Protein AF-A0A1F6VGB5-F1 (afdb_monomer)

Foldseek 3Di:
DDLLVVLLVLLVCLLVVVVVVCVVPVDQADADPNRGDAQLVVLVVLLVVCLVVLPSNSNSNSVSSNLLCVQVVVVVPDDPVSSVDPSNVVSSVVVSVVCSVCSVVSCVSND

Organism: NCBI:txid1801742

Structure (mmCIF, N/CA/C/O backbone):
data_AF-A0A1F6VGB5-F1
#
_entry.id   AF-A0A1F6VGB5-F1
#
loop_
_atom_site.group_PDB
_atom_site.id
_atom_site.type_symbol
_atom_site.label_atom_id
_atom_site.label_alt_id
_atom_site.label_comp_id
_atom_site.label_asym_id
_atom_site.label_entity_id
_atom_site.label_seq_id
_atom_site.pdbx_PDB_ins_code
_atom_site.Cartn_x
_atom_site.Cartn_y
_atom_site.Cartn_z
_atom_site.occupancy
_atom_site.B_iso_or_equiv
_atom_site.auth_seq_id
_atom_site.auth_comp_id
_atom_site.auth_asym_id
_atom_site.auth_atom_id
_atom_site.pdbx_PDB_model_num
ATOM 1 N N . MET A 1 1 ? -5.093 0.540 22.886 1.00 68.50 1 MET A N 1
ATOM 2 C CA . MET A 1 1 ? -4.779 1.325 21.674 1.00 68.50 1 MET A CA 1
ATOM 3 C C . MET A 1 1 ? -6.081 1.548 20.931 1.00 68.50 1 MET A C 1
ATOM 5 O O . MET A 1 1 ? -6.801 0.573 20.748 1.00 68.50 1 MET A O 1
ATOM 9 N N . GLU A 1 2 ? -6.402 2.792 20.576 1.00 92.75 2 GLU A N 1
ATOM 10 C CA . GLU A 1 2 ? -7.603 3.108 19.788 1.00 92.75 2 GLU A CA 1
ATOM 11 C C . GLU A 1 2 ? -7.606 2.336 18.458 1.00 92.75 2 GLU A C 1
ATOM 13 O O . GLU A 1 2 ? -6.540 1.992 17.929 1.00 92.75 2 GLU A O 1
ATOM 18 N N . ILE A 1 3 ? -8.796 2.031 17.937 1.00 96.25 3 ILE A N 1
ATOM 19 C CA . ILE A 1 3 ? -8.983 1.166 16.765 1.00 96.25 3 ILE A CA 1
ATOM 20 C C . ILE A 1 3 ? -8.252 1.715 15.528 1.00 96.25 3 ILE A C 1
ATOM 22 O O . ILE A 1 3 ? -7.575 0.965 14.824 1.00 96.25 3 ILE A O 1
ATOM 26 N N . GLU A 1 4 ? -8.276 3.033 15.335 1.00 97.38 4 GLU A N 1
ATOM 27 C CA . GLU A 1 4 ? -7.539 3.760 14.301 1.00 97.38 4 GLU A CA 1
ATOM 28 C C . GLU A 1 4 ? -6.017 3.632 14.426 1.00 97.38 4 GLU A C 1
ATOM 30 O O . GLU A 1 4 ? -5.323 3.468 13.422 1.00 97.38 4 GLU A O 1
ATOM 35 N N . ASN A 1 5 ? -5.486 3.664 15.649 1.00 97.75 5 ASN A N 1
ATOM 36 C CA . ASN A 1 5 ? -4.051 3.552 15.893 1.00 97.75 5 ASN A CA 1
ATOM 37 C C . ASN A 1 5 ? -3.604 2.102 15.670 1.00 97.75 5 ASN A C 1
ATOM 39 O O . ASN A 1 5 ? -2.566 1.866 15.058 1.00 97.75 5 ASN A O 1
ATOM 43 N N . LYS A 1 6 ? -4.430 1.121 16.066 1.00 97.69 6 LYS A N 1
ATOM 44 C CA . LYS A 1 6 ? -4.200 -0.298 15.761 1.00 97.69 6 LYS A CA 1
ATOM 45 C C . LYS A 1 6 ? -4.175 -0.555 14.259 1.00 97.69 6 LYS A C 1
ATOM 47 O O . LYS A 1 6 ? -3.250 -1.203 13.775 1.00 97.69 6 LYS A O 1
ATOM 52 N N . PHE A 1 7 ? -5.168 -0.041 13.538 1.00 98.44 7 PHE A N 1
ATOM 53 C CA . PHE A 1 7 ? -5.224 -0.105 12.082 1.00 98.44 7 PHE A CA 1
ATOM 54 C C . PHE A 1 7 ? -3.963 0.485 11.453 1.00 98.44 7 PHE A C 1
ATOM 56 O O . PHE A 1 7 ? -3.298 -0.196 10.676 1.00 98.44 7 PHE A O 1
ATOM 63 N N . PHE A 1 8 ? -3.600 1.712 11.836 1.00 98.50 8 PHE A N 1
ATOM 64 C CA . PHE A 1 8 ? -2.470 2.406 11.231 1.00 98.50 8 PHE A CA 1
ATOM 65 C C . PHE A 1 8 ? -1.139 1.699 11.505 1.00 98.50 8 PHE A C 1
ATOM 67 O O . PHE A 1 8 ? -0.325 1.573 10.596 1.00 98.50 8 PHE A O 1
ATOM 74 N N . VAL A 1 9 ? -0.936 1.178 12.721 1.00 98.62 9 VAL A N 1
ATOM 75 C CA . VAL A 1 9 ? 0.267 0.409 13.080 1.00 98.62 9 VAL A CA 1
ATOM 76 C C . VAL A 1 9 ? 0.386 -0.863 12.238 1.00 98.62 9 VAL A C 1
ATOM 78 O O . VAL A 1 9 ? 1.450 -1.131 11.688 1.00 98.62 9 VAL A O 1
ATOM 81 N N . ILE A 1 10 ? -0.695 -1.634 12.086 1.00 98.62 10 ILE A N 1
ATOM 82 C CA . ILE A 1 10 ? -0.674 -2.845 11.248 1.00 98.62 10 ILE A CA 1
ATOM 83 C C . ILE A 1 10 ? -0.414 -2.474 9.784 1.00 98.62 10 ILE A C 1
ATOM 85 O O . ILE A 1 10 ? 0.413 -3.104 9.125 1.00 98.62 10 ILE A O 1
ATOM 89 N N . PHE A 1 11 ? -1.085 -1.433 9.291 1.00 98.62 11 PHE A N 1
ATOM 90 C CA . PHE A 1 11 ? -0.920 -0.916 7.937 1.00 98.62 11 PHE A CA 1
ATOM 91 C C . PHE A 1 11 ? 0.538 -0.525 7.648 1.00 98.62 11 PHE A C 1
ATOM 93 O O . PHE A 1 11 ? 1.127 -1.035 6.695 1.00 98.62 11 PHE A O 1
ATOM 100 N N . ILE A 1 12 ? 1.152 0.320 8.485 1.00 98.56 12 ILE A N 1
ATOM 101 C CA . ILE A 1 12 ? 2.518 0.804 8.241 1.00 98.56 12 ILE A CA 1
ATOM 102 C C . ILE A 1 12 ? 3.550 -0.312 8.385 1.00 98.56 12 ILE A C 1
ATOM 104 O O . ILE A 1 12 ? 4.465 -0.398 7.570 1.00 98.56 12 ILE A O 1
ATOM 108 N N . ILE A 1 13 ? 3.384 -1.210 9.364 1.00 98.56 13 ILE A N 1
ATOM 109 C CA . ILE A 1 13 ? 4.246 -2.389 9.500 1.00 98.56 13 ILE A CA 1
ATOM 110 C C . ILE A 1 13 ? 4.148 -3.249 8.242 1.00 98.56 13 ILE A C 1
ATOM 112 O O . ILE A 1 13 ? 5.177 -3.677 7.734 1.00 98.56 13 ILE A O 1
ATOM 116 N N . THR A 1 14 ? 2.946 -3.457 7.700 1.00 98.38 14 THR A N 1
ATOM 117 C CA . THR A 1 14 ? 2.761 -4.234 6.467 1.00 98.38 14 THR A CA 1
ATOM 118 C C . THR A 1 14 ? 3.519 -3.611 5.295 1.00 98.38 14 THR A C 1
ATOM 120 O O . THR A 1 14 ? 4.273 -4.320 4.633 1.00 98.38 14 THR A O 1
ATOM 123 N N . VAL A 1 15 ? 3.382 -2.295 5.079 1.00 98.06 15 VAL A N 1
ATOM 124 C CA . VAL A 1 15 ? 4.100 -1.564 4.016 1.00 98.06 15 VAL A CA 1
ATOM 125 C C . VAL A 1 15 ? 5.616 -1.674 4.196 1.00 98.06 15 VAL A C 1
ATOM 127 O O . VAL A 1 15 ? 6.336 -1.989 3.251 1.00 98.06 15 VAL A O 1
ATOM 130 N N . LEU A 1 16 ? 6.123 -1.456 5.412 1.00 98.00 16 LEU A N 1
ATOM 131 C CA . LEU A 1 16 ? 7.558 -1.535 5.689 1.00 98.00 16 LEU A CA 1
ATOM 132 C C . LEU A 1 16 ? 8.097 -2.950 5.477 1.00 98.00 16 LEU A C 1
ATOM 134 O O . LEU A 1 16 ? 9.115 -3.122 4.810 1.00 98.00 16 LEU A O 1
ATOM 138 N N . VAL A 1 17 ? 7.407 -3.960 6.012 1.00 97.50 17 VAL A N 1
ATOM 139 C CA . VAL A 1 17 ? 7.814 -5.362 5.900 1.00 97.50 17 VAL A CA 1
ATOM 140 C C . VAL A 1 17 ? 7.854 -5.789 4.440 1.00 97.50 17 VAL A C 1
ATOM 142 O O . VAL A 1 17 ? 8.879 -6.316 4.015 1.00 97.50 17 VAL A O 1
ATOM 145 N N . ILE A 1 18 ? 6.797 -5.538 3.659 1.00 95.50 18 ILE A N 1
ATOM 146 C CA . ILE A 1 18 ? 6.767 -5.981 2.260 1.00 95.50 18 ILE A CA 1
ATOM 147 C C . ILE A 1 18 ? 7.822 -5.255 1.424 1.00 95.50 18 ILE A C 1
ATOM 149 O O . ILE A 1 18 ? 8.551 -5.898 0.668 1.00 95.50 18 ILE A O 1
ATOM 153 N N . ARG A 1 19 ? 7.991 -3.942 1.626 1.00 94.12 19 ARG A N 1
ATOM 154 C CA . ARG A 1 19 ? 8.940 -3.137 0.856 1.00 94.12 19 ARG A CA 1
ATOM 155 C C . ARG A 1 19 ? 10.385 -3.510 1.156 1.00 94.12 19 ARG A C 1
ATOM 157 O O . ARG A 1 19 ? 11.160 -3.676 0.215 1.00 94.12 19 ARG A O 1
ATOM 164 N N . ILE A 1 20 ? 10.738 -3.676 2.436 1.00 95.31 20 ILE A N 1
ATOM 165 C CA . ILE A 1 20 ? 12.073 -4.126 2.863 1.00 95.31 20 ILE A CA 1
ATOM 166 C C . ILE A 1 20 ? 12.326 -5.551 2.368 1.00 95.31 20 ILE A C 1
ATOM 168 O O . ILE A 1 20 ? 13.384 -5.823 1.803 1.00 95.31 20 ILE A O 1
ATOM 172 N N . PHE A 1 21 ? 11.357 -6.453 2.536 1.00 95.06 21 PHE A N 1
ATOM 173 C CA . PHE A 1 21 ? 11.495 -7.842 2.112 1.00 95.06 21 PHE A CA 1
ATOM 174 C C . PHE A 1 21 ? 11.747 -7.953 0.606 1.00 95.06 21 PHE A C 1
ATOM 176 O O . PHE A 1 21 ? 12.721 -8.585 0.207 1.00 95.06 21 PHE A O 1
ATOM 183 N N . LEU A 1 22 ? 10.929 -7.296 -0.221 1.00 91.62 22 LEU A N 1
ATOM 184 C CA . LEU A 1 22 ? 11.057 -7.331 -1.680 1.00 91.62 22 LEU A CA 1
ATOM 185 C C . LEU A 1 22 ? 12.274 -6.552 -2.200 1.00 91.62 22 LEU A C 1
ATOM 187 O O . LEU A 1 22 ? 12.765 -6.866 -3.282 1.00 91.62 22 LEU A O 1
ATOM 191 N N . PHE A 1 23 ? 12.784 -5.578 -1.436 1.00 91.44 23 PHE A N 1
ATOM 192 C CA . PHE A 1 23 ? 14.029 -4.880 -1.763 1.00 91.44 23 PHE A CA 1
ATOM 193 C C . PHE A 1 23 ? 15.242 -5.798 -1.585 1.00 91.44 23 PHE A C 1
ATOM 195 O O . PHE A 1 23 ? 16.131 -5.826 -2.431 1.00 91.44 23 PHE A O 1
ATOM 202 N N . LEU A 1 24 ? 15.271 -6.558 -0.486 1.00 93.62 24 LEU A N 1
ATOM 203 C CA . LEU A 1 24 ? 16.350 -7.502 -0.185 1.00 93.62 24 LEU A CA 1
ATOM 204 C C . LEU A 1 24 ? 16.245 -8.786 -1.018 1.00 93.62 24 LEU A C 1
ATOM 206 O O . LEU A 1 24 ? 17.260 -9.347 -1.423 1.00 93.62 24 LEU A O 1
ATOM 210 N N . HIS A 1 25 ? 15.021 -9.243 -1.278 1.00 91.94 25 HIS A N 1
ATOM 211 C CA . HIS A 1 25 ? 14.724 -10.483 -1.985 1.00 91.94 25 HIS A CA 1
ATOM 212 C C . HIS A 1 25 ? 13.736 -10.202 -3.124 1.00 91.94 25 HIS A C 1
ATOM 214 O O . HIS A 1 25 ? 12.529 -10.397 -2.961 1.00 91.94 25 HIS A O 1
ATOM 220 N N . PRO A 1 26 ? 14.217 -9.746 -4.294 1.00 85.94 26 PRO A N 1
ATOM 221 C CA . PRO A 1 26 ? 13.365 -9.530 -5.454 1.00 85.94 26 PRO A CA 1
ATOM 222 C C . PRO A 1 26 ? 12.843 -10.874 -5.977 1.00 85.94 26 PRO A C 1
ATOM 224 O O . PRO A 1 26 ? 13.514 -11.585 -6.726 1.00 85.94 26 PRO A O 1
ATOM 227 N N . VAL A 1 27 ? 11.626 -11.237 -5.574 1.00 83.88 27 VAL A N 1
ATOM 228 C CA . VAL A 1 27 ? 10.947 -12.452 -6.036 1.00 83.88 27 VAL A CA 1
ATOM 229 C C . VAL A 1 27 ? 10.138 -12.139 -7.292 1.00 83.88 27 VAL A C 1
ATOM 231 O O . VAL A 1 27 ? 9.396 -11.159 -7.351 1.00 83.88 27 VAL A O 1
ATOM 234 N N . SER A 1 28 ? 10.273 -12.986 -8.313 1.00 80.25 28 SER A N 1
ATOM 235 C CA . SER A 1 28 ? 9.443 -12.898 -9.517 1.00 80.25 28 SER A CA 1
ATOM 236 C C . SER A 1 28 ? 8.020 -13.335 -9.198 1.00 80.25 28 SER A C 1
ATOM 238 O O . SER A 1 28 ? 7.810 -14.445 -8.711 1.00 80.25 28 SER A O 1
ATOM 240 N N . SER A 1 29 ? 7.035 -12.493 -9.494 1.00 81.50 29 SER A N 1
ATOM 241 C CA . SER A 1 29 ? 5.650 -12.846 -9.208 1.00 81.50 29 SER A CA 1
ATOM 242 C C . SER A 1 29 ? 5.133 -13.968 -10.122 1.00 81.50 29 SER A C 1
ATOM 244 O O . SER A 1 29 ? 5.516 -14.034 -11.300 1.00 81.50 29 SER A O 1
ATOM 246 N N . PRO A 1 30 ? 4.241 -14.845 -9.620 1.00 85.50 30 PRO A N 1
ATOM 247 C CA . PRO A 1 30 ? 3.715 -15.956 -10.399 1.00 85.50 30 PRO A CA 1
ATOM 248 C C . PRO A 1 30 ? 2.947 -15.445 -11.621 1.00 85.50 30 PRO A C 1
ATOM 250 O O . PRO A 1 30 ? 2.215 -14.457 -11.556 1.00 85.50 30 PRO A O 1
ATOM 253 N N . THR A 1 31 ? 3.127 -16.123 -12.753 1.00 88.94 31 THR A N 1
ATOM 254 C CA . THR A 1 31 ? 2.457 -15.787 -14.014 1.00 88.94 31 THR A CA 1
ATOM 255 C C . THR A 1 31 ? 1.505 -16.916 -14.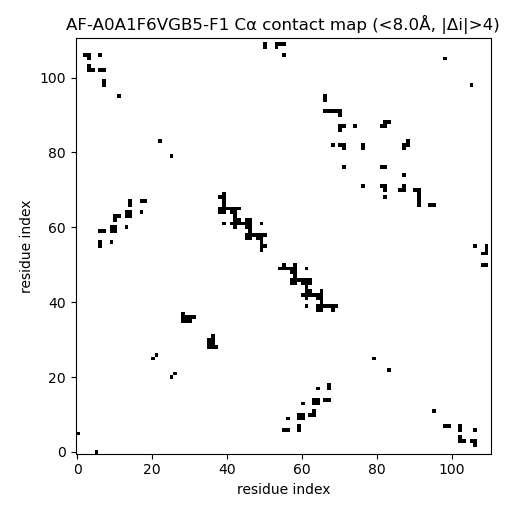392 1.00 88.94 31 THR A C 1
ATOM 257 O O . THR A 1 31 ? 1.939 -18.037 -14.641 1.00 88.94 31 THR A O 1
ATOM 260 N N . ILE A 1 32 ? 0.203 -16.632 -14.434 1.00 89.50 32 ILE A N 1
ATOM 261 C CA . ILE A 1 32 ? -0.854 -17.602 -14.744 1.00 89.50 32 ILE A CA 1
ATOM 262 C C . ILE A 1 32 ? -1.422 -17.250 -16.120 1.00 89.50 32 ILE A C 1
ATOM 264 O O . ILE A 1 32 ? -2.008 -16.187 -16.289 1.00 89.50 32 ILE A O 1
ATOM 268 N N . LYS A 1 33 ? -1.238 -18.119 -17.126 1.00 89.81 33 LYS A N 1
ATOM 269 C CA . LYS A 1 33 ? -1.707 -17.894 -18.515 1.00 89.81 33 LYS A CA 1
ATOM 270 C C . LYS A 1 33 ? -1.297 -16.525 -19.102 1.00 89.81 33 LYS A C 1
ATOM 272 O O . LYS A 1 33 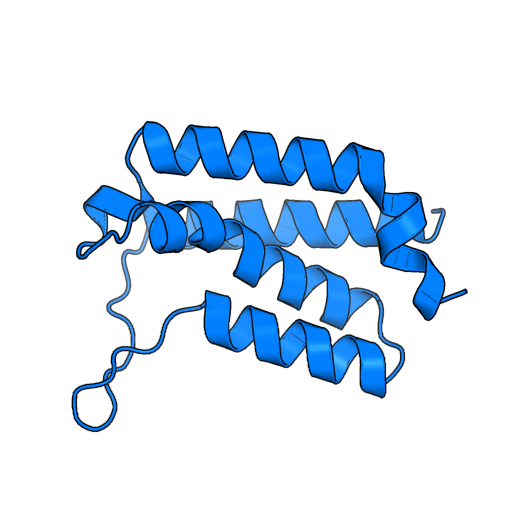? -2.073 -15.884 -19.800 1.00 89.81 33 LYS A O 1
ATOM 277 N N . GLY A 1 34 ? -0.085 -16.060 -18.792 1.00 85.62 34 GLY A N 1
ATOM 278 C CA . GLY A 1 34 ? 0.431 -14.758 -19.243 1.00 85.62 34 GLY A CA 1
ATOM 279 C C . GLY A 1 34 ? 0.040 -13.565 -18.362 1.00 85.62 34 GLY A C 1
ATOM 280 O O . GLY A 1 34 ? 0.571 -12.475 -18.555 1.00 85.62 34 GLY A O 1
ATOM 281 N N . PHE A 1 35 ? -0.818 -13.760 -17.359 1.00 84.69 35 PHE A N 1
ATOM 282 C CA . PHE A 1 35 ? -1.146 -12.741 -16.369 1.00 84.69 35 PHE A CA 1
ATOM 283 C C . PHE A 1 35 ? -0.189 -12.825 -15.179 1.00 84.69 35 PHE A C 1
ATOM 285 O O . PHE A 1 35 ? -0.192 -13.811 -14.438 1.00 84.69 35 PHE A O 1
ATOM 292 N N . ARG A 1 36 ? 0.650 -11.801 -15.001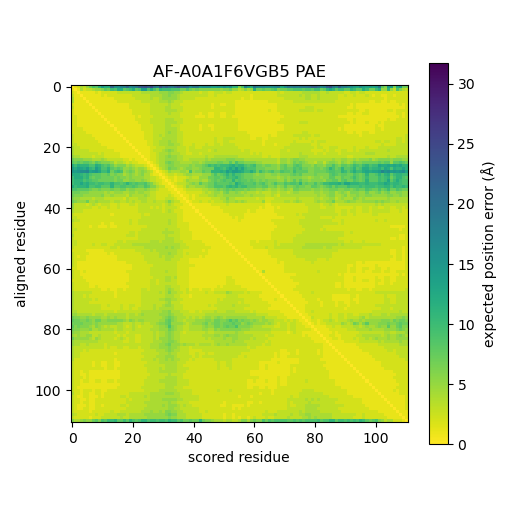 1.00 85.62 36 ARG A N 1
ATOM 293 C CA . ARG A 1 36 ? 1.532 -11.684 -13.836 1.00 85.62 36 ARG A CA 1
ATOM 294 C C . ARG A 1 36 ? 0.716 -11.198 -12.644 1.00 85.62 36 ARG A C 1
ATOM 296 O O . ARG A 1 36 ? 0.132 -10.119 -12.691 1.00 85.62 36 ARG A O 1
ATOM 303 N N . VAL A 1 37 ? 0.681 -11.995 -11.585 1.00 89.75 37 VAL A N 1
ATOM 304 C CA . VAL A 1 37 ? 0.020 -11.616 -10.336 1.00 89.75 37 VAL A CA 1
ATOM 305 C C . VAL A 1 37 ? 0.901 -10.619 -9.596 1.00 89.75 37 VAL A C 1
ATOM 307 O O . VAL A 1 37 ? 2.121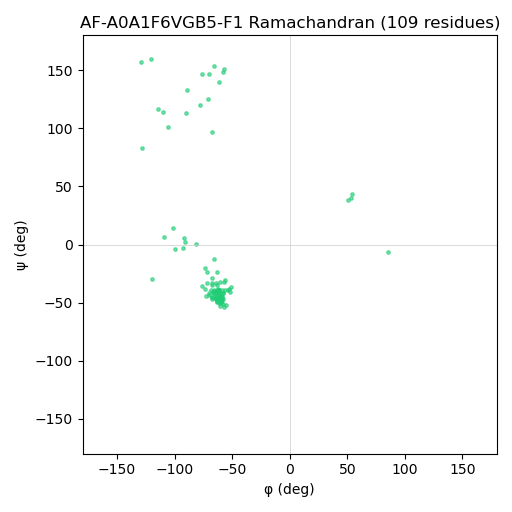 -10.689 -9.666 1.00 89.75 37 VAL A O 1
ATOM 310 N N 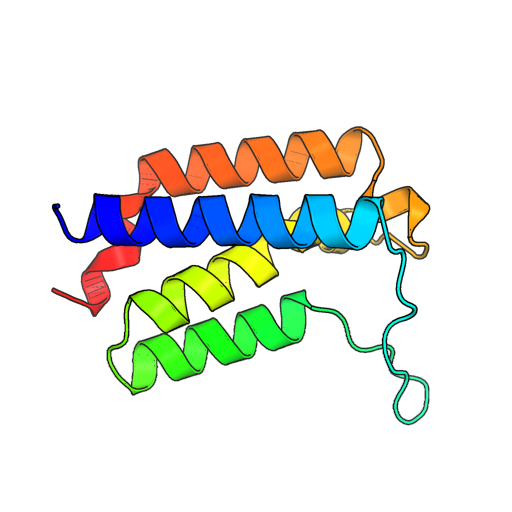. HIS A 1 38 ? 0.291 -9.685 -8.887 1.00 89.50 38 HIS A N 1
ATOM 311 C CA . HIS A 1 38 ? 0.990 -8.681 -8.096 1.00 89.50 38 HIS A CA 1
ATOM 312 C C . HIS A 1 38 ? 0.417 -8.645 -6.686 1.00 89.50 38 HIS A C 1
ATOM 314 O O . HIS A 1 38 ? -0.721 -9.073 -6.465 1.00 89.50 38 HIS A O 1
ATOM 320 N N . HIS A 1 39 ? 1.193 -8.168 -5.714 1.00 90.12 39 HIS A N 1
ATOM 321 C CA . HIS A 1 39 ? 0.757 -8.264 -4.327 1.00 90.12 39 HIS A CA 1
ATOM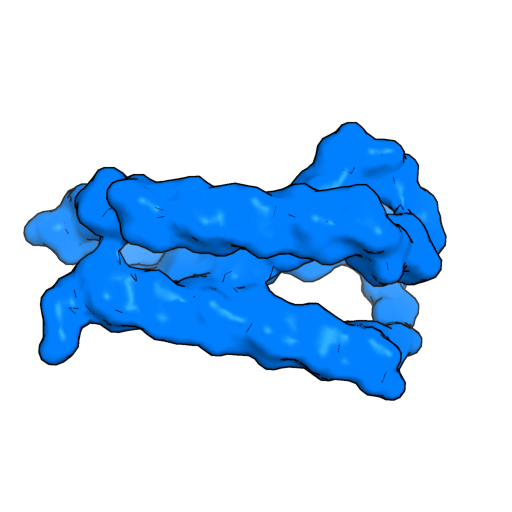 322 C C . HIS A 1 39 ? -0.360 -7.273 -3.989 1.00 90.12 39 HIS A C 1
ATOM 324 O O . HIS A 1 39 ? -1.170 -7.572 -3.109 1.00 90.12 39 HIS A O 1
ATOM 330 N N . TYR A 1 40 ? -0.528 -6.200 -4.770 1.00 94.00 40 TYR A N 1
ATOM 331 C CA . TYR A 1 40 ? -1.718 -5.353 -4.686 1.00 94.00 40 TYR A CA 1
ATOM 332 C C . TYR A 1 40 ? -3.022 -6.139 -4.891 1.00 94.00 40 TYR A C 1
ATOM 334 O O . TYR A 1 40 ? -4.049 -5.780 -4.319 1.00 94.00 40 TYR A O 1
ATOM 342 N N . MET A 1 41 ? -3.008 -7.219 -5.685 1.00 95.38 41 MET A N 1
ATOM 343 C CA . MET A 1 41 ? -4.198 -8.038 -5.944 1.00 95.38 41 MET A CA 1
ATOM 344 C C . MET A 1 41 ? -4.600 -8.824 -4.697 1.00 95.38 41 MET A C 1
ATOM 346 O O . MET A 1 41 ? -5.778 -8.869 -4.343 1.00 95.38 41 MET A O 1
ATOM 350 N N . TYR A 1 42 ? -3.615 -9.388 -3.990 1.00 95.12 42 TYR A N 1
ATOM 351 C CA . TYR A 1 42 ? -3.839 -9.973 -2.668 1.00 95.12 42 TYR A CA 1
ATOM 352 C C . TYR A 1 42 ? -4.278 -8.904 -1.664 1.00 95.12 42 TYR A C 1
ATOM 354 O O . TYR A 1 42 ? -5.116 -9.183 -0.812 1.00 95.12 42 TYR A O 1
ATOM 362 N N . GLY A 1 43 ? -3.779 -7.672 -1.810 1.00 97.25 43 GLY A N 1
ATOM 363 C CA . GLY A 1 43 ? -4.237 -6.510 -1.058 1.00 97.25 43 GLY A CA 1
ATOM 364 C C . GLY A 1 43 ? -5.732 -6.236 -1.228 1.00 97.25 43 GLY A C 1
ATOM 365 O O . GLY A 1 43 ? -6.460 -6.179 -0.240 1.00 97.25 43 GLY A O 1
ATOM 366 N N . ILE A 1 44 ? -6.218 -6.167 -2.473 1.00 97.94 44 ILE A N 1
ATOM 367 C CA . ILE A 1 44 ? -7.646 -5.993 -2.795 1.00 97.94 44 ILE A CA 1
ATOM 368 C C . ILE A 1 44 ? -8.486 -7.121 -2.188 1.00 97.94 44 ILE A C 1
ATOM 370 O O . ILE A 1 44 ? -9.500 -6.854 -1.543 1.00 97.94 44 ILE A O 1
ATOM 374 N N . LEU A 1 45 ? -8.056 -8.377 -2.343 1.00 97.75 45 LEU A N 1
ATOM 375 C CA . LEU A 1 45 ? -8.748 -9.513 -1.729 1.00 97.75 45 LEU A CA 1
ATOM 376 C C . LEU A 1 45 ? -8.771 -9.397 -0.199 1.00 97.75 45 LEU A C 1
ATOM 378 O O . LEU A 1 45 ? -9.817 -9.592 0.412 1.00 97.75 45 LEU A O 1
ATOM 382 N N . GLY A 1 46 ? -7.650 -9.025 0.422 1.00 98.12 46 GLY A N 1
ATOM 383 C CA . GLY A 1 46 ? -7.545 -8.816 1.865 1.00 98.12 46 GLY A CA 1
ATOM 384 C C . GLY A 1 46 ? -8.458 -7.702 2.380 1.00 98.12 46 GLY A C 1
ATOM 385 O O . GLY A 1 46 ? -9.087 -7.870 3.422 1.00 98.12 46 GLY A O 1
ATOM 386 N N . ILE A 1 47 ? -8.595 -6.606 1.628 1.00 98.44 47 ILE A N 1
ATOM 387 C CA . ILE A 1 47 ? -9.535 -5.516 1.925 1.00 98.44 47 ILE A CA 1
ATOM 388 C C . ILE A 1 47 ? -10.972 -6.045 1.935 1.00 98.44 47 ILE A C 1
ATOM 390 O O . ILE A 1 47 ? -11.689 -5.852 2.917 1.00 98.44 47 ILE A O 1
ATOM 394 N N . VAL A 1 48 ? -11.386 -6.729 0.863 1.00 98.44 48 VAL A N 1
ATOM 395 C CA . VAL A 1 48 ? -12.759 -7.238 0.711 1.00 98.44 48 VAL A CA 1
ATOM 396 C C . VAL A 1 48 ? -13.086 -8.262 1.793 1.00 98.44 48 VAL A C 1
ATOM 398 O O . VAL A 1 48 ? -14.115 -8.145 2.458 1.00 98.44 48 VAL A O 1
ATOM 401 N N . VAL A 1 49 ? -12.205 -9.241 2.013 1.00 98.31 49 VAL A N 1
ATOM 402 C CA . VAL A 1 49 ? -12.427 -10.265 3.040 1.00 98.31 49 VAL A CA 1
ATOM 403 C C . VAL A 1 49 ? -12.405 -9.640 4.433 1.00 98.31 49 VAL A C 1
ATOM 405 O O . VAL A 1 49 ? -13.272 -9.958 5.239 1.00 98.31 49 VAL A O 1
ATOM 408 N N . GLY A 1 50 ? -11.480 -8.715 4.706 1.00 98.31 50 GLY A N 1
ATOM 409 C CA . GLY A 1 50 ? -11.392 -8.010 5.984 1.00 98.31 50 GLY A CA 1
ATOM 410 C C . GLY A 1 50 ? -12.670 -7.249 6.331 1.00 98.31 50 GLY A C 1
ATOM 411 O O . GLY A 1 50 ? -13.126 -7.335 7.469 1.00 98.31 50 GLY A O 1
ATOM 412 N N . LEU A 1 51 ? -13.284 -6.577 5.353 1.00 98.31 51 LEU A N 1
ATOM 413 C CA . LEU A 1 51 ? -14.595 -5.942 5.517 1.00 98.31 51 LEU A CA 1
ATOM 414 C C . LEU A 1 51 ? -15.701 -6.976 5.769 1.00 98.31 51 LEU A C 1
ATOM 416 O O . LEU A 1 51 ? -16.491 -6.809 6.691 1.00 98.31 51 LEU A O 1
ATOM 420 N N . PHE A 1 52 ? -15.739 -8.062 4.991 1.00 98.31 52 PHE A N 1
ATOM 421 C CA . PHE A 1 52 ? -16.791 -9.078 5.093 1.00 98.31 52 PHE A CA 1
ATOM 422 C C . PHE A 1 52 ? -16.795 -9.816 6.440 1.00 98.31 52 PHE A C 1
ATOM 424 O O . PHE A 1 52 ? -17.854 -10.059 7.010 1.00 98.31 52 PHE A O 1
ATOM 431 N N . VAL A 1 53 ? -15.616 -10.151 6.972 1.00 98.06 53 VAL A N 1
ATOM 432 C CA . VAL A 1 53 ? -15.478 -10.851 8.264 1.00 98.06 53 VAL A CA 1
ATOM 433 C C . VAL A 1 53 ? -15.320 -9.895 9.451 1.00 98.06 53 VAL A C 1
ATOM 435 O O . VAL A 1 53 ? -15.053 -10.346 10.563 1.00 98.06 53 VAL A O 1
ATOM 438 N N . ASN A 1 54 ? -15.443 -8.583 9.219 1.00 97.62 54 ASN A N 1
ATOM 439 C CA . ASN A 1 54 ? -15.260 -7.532 10.221 1.00 97.62 54 ASN A CA 1
ATOM 440 C C . ASN A 1 54 ? -13.904 -7.631 10.969 1.00 97.62 54 ASN A C 1
ATOM 442 O O . ASN A 1 54 ? -13.802 -7.447 12.181 1.00 97.62 54 ASN A O 1
ATOM 446 N N . SER A 1 55 ? -12.828 -7.957 10.237 1.00 98.12 55 SER A N 1
ATOM 447 C CA . SER A 1 55 ? -11.461 -8.066 10.765 1.00 98.12 55 SER A CA 1
ATOM 448 C C . SER A 1 55 ? -10.603 -6.880 10.340 1.00 98.12 55 SER A C 1
ATOM 450 O O . SER A 1 55 ? -10.043 -6.843 9.239 1.00 98.12 55 SER A O 1
ATOM 452 N N . ILE A 1 56 ? -10.418 -5.936 11.265 1.00 97.94 56 ILE A N 1
ATOM 453 C CA . ILE A 1 56 ? -9.586 -4.749 11.036 1.00 97.94 56 ILE A CA 1
ATOM 454 C C . ILE A 1 56 ? -8.126 -5.087 10.726 1.00 97.94 56 ILE A C 1
ATOM 456 O O . ILE A 1 56 ? -7.470 -4.382 9.967 1.00 97.94 56 ILE A O 1
ATOM 460 N N . SER A 1 57 ? -7.608 -6.177 11.296 1.00 98.31 57 SER A N 1
ATOM 461 C CA . SER A 1 57 ? -6.239 -6.623 11.043 1.00 98.31 57 SER A CA 1
ATOM 462 C C . SER A 1 57 ? -6.075 -7.096 9.602 1.00 98.31 57 SER A C 1
ATOM 464 O O . SER A 1 57 ? -5.127 -6.688 8.939 1.00 98.31 57 SER A O 1
ATOM 466 N N . MET A 1 58 ? -7.015 -7.901 9.096 1.00 98.25 58 MET A N 1
ATOM 467 C CA . MET A 1 58 ? -6.979 -8.373 7.709 1.00 98.25 58 MET A CA 1
ATOM 468 C C . MET A 1 58 ? -7.176 -7.221 6.721 1.00 98.25 58 MET A C 1
ATOM 470 O O . MET A 1 58 ? -6.455 -7.133 5.730 1.00 98.25 58 MET A O 1
ATOM 474 N N . TYR A 1 59 ? -8.086 -6.300 7.042 1.00 98.56 59 TYR A N 1
ATOM 475 C CA . TYR A 1 59 ? -8.298 -5.079 6.273 1.00 98.56 59 TYR A CA 1
ATOM 476 C C . TYR A 1 59 ? -7.040 -4.200 6.211 1.00 98.56 59 TYR A C 1
ATOM 478 O O . TYR A 1 59 ? -6.632 -3.789 5.128 1.00 98.56 59 TYR A O 1
ATOM 486 N N . ALA A 1 60 ? -6.384 -3.961 7.352 1.00 98.56 60 ALA A N 1
ATOM 487 C CA . ALA A 1 60 ? -5.157 -3.169 7.430 1.00 98.56 60 ALA A CA 1
ATOM 488 C C . ALA A 1 60 ? -3.998 -3.805 6.647 1.00 98.56 60 ALA A C 1
ATOM 490 O O . ALA A 1 60 ? -3.281 -3.094 5.943 1.00 98.56 60 ALA A O 1
ATOM 491 N N . ILE A 1 61 ? -3.837 -5.133 6.728 1.00 98.62 61 ILE A N 1
ATOM 492 C CA . ILE A 1 61 ? -2.839 -5.877 5.942 1.00 98.62 61 ILE A CA 1
ATOM 493 C C . ILE A 1 61 ? -3.146 -5.749 4.447 1.00 98.62 61 ILE A C 1
ATOM 495 O O . ILE A 1 61 ? -2.266 -5.401 3.662 1.00 98.62 61 ILE A O 1
ATOM 499 N N . GLY A 1 62 ? -4.400 -5.981 4.047 1.00 98.44 62 GLY A N 1
ATOM 500 C CA . GLY A 1 62 ? -4.819 -5.869 2.652 1.00 98.44 62 GLY A CA 1
ATOM 501 C C . GLY A 1 62 ? -4.568 -4.472 2.084 1.00 98.44 62 GLY A C 1
ATOM 502 O O . GLY A 1 62 ? -3.987 -4.323 1.009 1.00 98.44 62 GLY A O 1
ATOM 503 N N . LEU A 1 63 ? -4.925 -3.436 2.846 1.00 98.56 63 LEU A N 1
ATOM 504 C CA . LEU A 1 63 ? -4.681 -2.055 2.453 1.00 98.56 63 LEU A CA 1
ATOM 505 C C . LEU A 1 63 ? -3.186 -1.726 2.384 1.00 98.56 63 LEU A C 1
ATOM 507 O O . LEU A 1 63 ? -2.770 -1.042 1.455 1.00 98.56 63 LEU A O 1
ATOM 511 N N . GLY A 1 64 ? -2.372 -2.240 3.309 1.00 98.44 64 GLY A N 1
ATOM 512 C CA . GLY A 1 64 ? -0.918 -2.074 3.275 1.00 98.44 64 GLY A CA 1
ATOM 513 C C . GLY A 1 64 ? -0.297 -2.650 2.002 1.00 98.44 64 GLY A C 1
ATOM 514 O O . GLY A 1 64 ? 0.441 -1.952 1.312 1.00 98.44 64 GLY A O 1
ATOM 515 N N . LEU A 1 65 ? -0.663 -3.885 1.641 1.00 97.81 65 LEU A N 1
ATOM 516 C CA . LEU A 1 65 ? -0.211 -4.527 0.400 1.00 97.81 65 LEU A CA 1
ATOM 517 C C . LEU A 1 65 ? -0.676 -3.773 -0.852 1.00 97.81 65 LEU A C 1
ATOM 519 O O . LEU A 1 65 ? 0.063 -3.667 -1.823 1.00 97.81 65 LEU A O 1
ATOM 523 N N . PHE A 1 66 ? -1.902 -3.250 -0.849 1.00 98.19 66 PHE A N 1
ATOM 524 C CA . PHE A 1 66 ? -2.413 -2.477 -1.977 1.00 98.19 66 PHE A CA 1
ATOM 525 C C . PHE A 1 66 ? -1.677 -1.142 -2.147 1.00 98.19 66 PHE A C 1
ATOM 527 O O . PHE A 1 66 ? -1.276 -0.797 -3.257 1.00 98.19 66 PHE A O 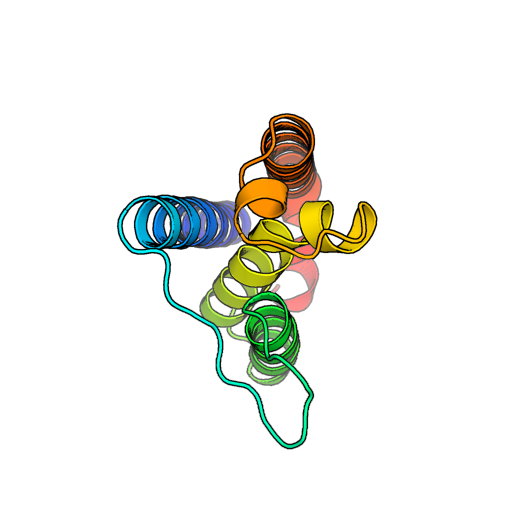1
ATOM 534 N N . ILE A 1 67 ? -1.484 -0.399 -1.053 1.00 97.88 67 ILE A N 1
ATOM 535 C CA . ILE A 1 67 ? -0.844 0.920 -1.081 1.00 97.88 67 ILE A CA 1
ATOM 536 C C . ILE A 1 67 ? 0.641 0.830 -1.449 1.00 97.88 67 ILE A C 1
ATOM 538 O O . ILE A 1 67 ? 1.120 1.727 -2.143 1.00 97.88 67 ILE A O 1
ATOM 542 N N . ASP A 1 68 ? 1.347 -0.238 -1.060 1.00 96.88 68 ASP A N 1
ATOM 543 C CA . ASP A 1 68 ? 2.763 -0.424 -1.416 1.00 96.88 68 ASP A CA 1
ATOM 544 C C . ASP A 1 68 ? 3.006 -0.392 -2.935 1.00 96.88 68 ASP A C 1
ATOM 546 O O . ASP A 1 68 ? 3.969 0.212 -3.401 1.00 96.88 68 ASP A O 1
ATOM 550 N N . GLU A 1 69 ? 2.104 -0.981 -3.719 1.00 95.00 69 GLU A N 1
ATOM 551 C CA . GLU A 1 69 ? 2.213 -1.048 -5.181 1.00 95.00 69 GLU A CA 1
ATOM 552 C C . GLU A 1 69 ? 1.362 0.009 -5.906 1.00 95.00 69 GLU A C 1
ATOM 554 O O . GLU A 1 69 ? 1.437 0.129 -7.132 1.00 95.00 69 GLU A O 1
ATOM 559 N N . LEU A 1 70 ? 0.565 0.814 -5.193 1.00 96.50 70 LEU A N 1
ATOM 560 C CA . LEU A 1 70 ? -0.395 1.723 -5.825 1.00 96.50 70 LEU A CA 1
ATOM 561 C C . LEU A 1 70 ? 0.288 2.742 -6.745 1.00 96.50 70 LEU A C 1
ATOM 563 O O . LEU A 1 70 ? -0.147 2.941 -7.879 1.00 96.50 70 LEU A O 1
ATOM 567 N N . THR A 1 71 ? 1.383 3.368 -6.303 1.00 96.19 71 THR A N 1
ATOM 568 C CA . THR A 1 71 ? 2.113 4.314 -7.160 1.00 96.19 71 THR A CA 1
ATOM 569 C C . THR A 1 71 ? 2.693 3.624 -8.389 1.00 96.19 71 THR A C 1
ATOM 571 O O . THR A 1 71 ? 2.591 4.174 -9.483 1.00 96.19 71 THR A O 1
ATOM 574 N N . TYR A 1 72 ? 3.238 2.414 -8.235 1.00 94.06 72 TYR A N 1
ATOM 575 C CA . TYR A 1 72 ? 3.758 1.612 -9.344 1.00 94.06 72 TYR A CA 1
ATOM 576 C C . TYR A 1 72 ? 2.687 1.328 -10.408 1.00 94.06 72 TYR A C 1
ATOM 578 O O . TYR A 1 72 ? 2.953 1.476 -11.604 1.00 94.06 72 TYR A O 1
ATOM 586 N N . ILE A 1 73 ? 1.459 1.009 -9.985 1.00 93.75 73 ILE A N 1
ATOM 587 C CA . ILE A 1 73 ? 0.313 0.815 -10.884 1.00 93.75 73 ILE A CA 1
ATOM 588 C C . ILE A 1 73 ? -0.031 2.119 -11.612 1.00 93.75 73 ILE A C 1
ATOM 590 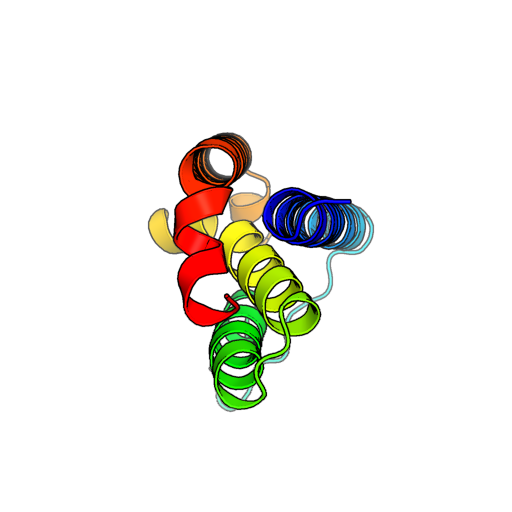O O . ILE A 1 73 ? -0.209 2.117 -12.832 1.00 93.75 73 ILE A O 1
ATOM 594 N N . LEU A 1 74 ? -0.093 3.241 -10.888 1.00 96.00 74 LEU A N 1
ATOM 595 C CA . LEU A 1 74 ? -0.452 4.545 -11.457 1.00 96.00 74 LEU A CA 1
ATOM 596 C C . LEU A 1 74 ? 0.552 5.020 -12.513 1.00 96.00 74 LEU A C 1
ATOM 598 O O . LEU A 1 74 ? 0.145 5.533 -13.554 1.00 96.00 74 LEU A O 1
ATOM 602 N N . ILE A 1 75 ? 1.850 4.794 -12.291 1.00 95.25 75 ILE A N 1
ATOM 603 C CA . ILE A 1 75 ? 2.898 5.120 -13.272 1.00 95.25 75 ILE A CA 1
ATOM 604 C C . ILE A 1 75 ? 3.055 4.054 -14.366 1.00 95.25 75 ILE A C 1
ATOM 606 O O . ILE A 1 75 ? 3.901 4.208 -15.245 1.00 95.25 75 ILE A O 1
ATOM 610 N N . ARG A 1 76 ? 2.248 2.982 -14.332 1.00 92.88 76 ARG A N 1
ATOM 611 C CA . ARG A 1 76 ? 2.306 1.840 -15.261 1.00 92.88 76 ARG A CA 1
ATOM 612 C C . ARG A 1 76 ? 3.698 1.207 -15.332 1.00 92.88 76 ARG A C 1
ATOM 614 O O . ARG A 1 76 ? 4.196 0.909 -16.423 1.00 92.88 76 ARG A O 1
ATOM 621 N N . GLY A 1 77 ? 4.329 1.025 -14.174 1.00 90.06 77 GLY A N 1
ATOM 622 C CA . GLY A 1 77 ? 5.624 0.361 -14.090 1.00 90.06 77 GLY A CA 1
ATOM 623 C C . GLY A 1 77 ? 5.566 -1.052 -14.681 1.00 90.06 77 GLY A C 1
ATOM 624 O O . GLY A 1 77 ? 4.531 -1.716 -14.655 1.00 90.06 77 GLY A O 1
ATOM 625 N N . LYS A 1 78 ? 6.678 -1.512 -15.259 1.00 87.19 78 LYS A N 1
ATOM 626 C CA . LYS A 1 78 ? 6.770 -2.800 -15.974 1.00 87.19 78 LYS A CA 1
ATOM 627 C C . LYS A 1 78 ? 7.792 -3.740 -15.360 1.00 87.19 78 LYS A C 1
ATOM 629 O O . LYS A 1 78 ? 7.647 -4.961 -15.436 1.00 87.19 78 LYS A O 1
ATOM 634 N N . ILE A 1 79 ? 8.831 -3.173 -14.758 1.00 87.94 79 ILE A N 1
ATOM 635 C CA . ILE A 1 79 ? 9.929 -3.924 -14.160 1.00 87.94 79 ILE A CA 1
ATOM 636 C C . ILE A 1 79 ? 10.054 -3.606 -12.677 1.00 87.94 79 ILE A C 1
ATOM 638 O O . ILE A 1 79 ? 9.605 -2.565 -12.205 1.00 87.94 79 ILE A O 1
ATOM 642 N N . HIS A 1 80 ? 10.710 -4.502 -11.943 1.00 85.88 80 HIS A N 1
ATOM 643 C CA . HIS A 1 80 ? 10.953 -4.340 -10.510 1.00 85.88 80 HIS A CA 1
ATOM 644 C C . HIS A 1 80 ? 11.623 -2.992 -10.186 1.00 85.88 80 HIS A C 1
ATOM 646 O O . HIS A 1 80 ? 11.233 -2.317 -9.239 1.00 85.88 80 HIS A O 1
ATOM 652 N N . LYS A 1 81 ? 12.553 -2.537 -11.038 1.00 88.81 81 LYS A N 1
ATOM 653 C CA . LYS A 1 81 ? 13.221 -1.233 -10.901 1.00 88.81 81 LYS A CA 1
ATOM 654 C C . LYS A 1 81 ? 12.246 -0.048 -10.866 1.00 88.81 81 LYS A C 1
ATOM 656 O O . LYS A 1 81 ? 12.523 0.924 -10.172 1.00 88.81 81 LYS A O 1
ATOM 661 N N . ASP A 1 82 ? 11.112 -0.122 -11.562 1.00 90.69 82 ASP A N 1
ATOM 662 C CA . ASP A 1 82 ? 10.133 0.971 -11.572 1.00 90.69 82 ASP A CA 1
ATOM 663 C C . ASP A 1 82 ? 9.402 1.066 -10.226 1.00 90.69 82 ASP A C 1
ATOM 665 O O . ASP A 1 82 ? 9.095 2.170 -9.772 1.00 90.69 82 ASP A O 1
ATOM 669 N N . ASN A 1 83 ? 9.183 -0.070 -9.547 1.00 90.31 83 ASN A N 1
ATOM 670 C CA . ASN A 1 83 ? 8.561 -0.103 -8.219 1.00 90.31 83 ASN A CA 1
ATOM 671 C C . ASN A 1 83 ? 9.461 0.525 -7.141 1.00 90.31 83 ASN A C 1
ATOM 673 O O . ASN A 1 83 ? 8.973 1.124 -6.186 1.00 90.31 83 ASN A O 1
ATOM 677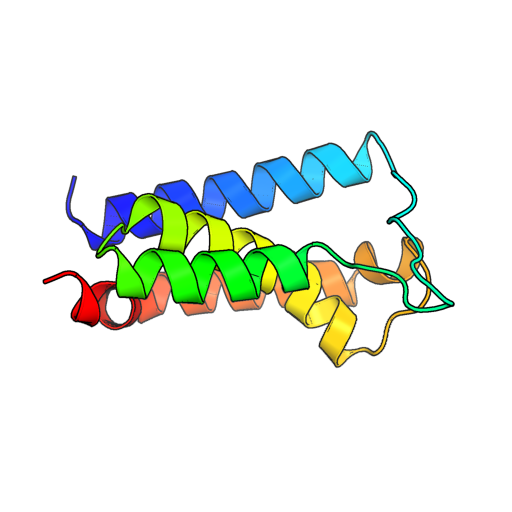 N N . TYR A 1 84 ? 10.777 0.465 -7.341 1.00 91.69 84 TYR A N 1
ATOM 678 C CA . TYR A 1 84 ? 11.784 1.088 -6.475 1.00 91.69 84 TYR A CA 1
ATOM 679 C C . TYR A 1 84 ? 12.338 2.396 -7.045 1.00 91.69 84 TYR A C 1
ATOM 681 O O . TYR A 1 84 ? 13.352 2.912 -6.576 1.00 91.69 84 TYR A O 1
ATOM 689 N N . SER A 1 85 ? 11.672 2.960 -8.055 1.00 94.44 85 SER A N 1
ATOM 690 C CA . SER A 1 85 ? 12.006 4.289 -8.551 1.00 94.44 85 SER A CA 1
ATOM 691 C C . SER A 1 85 ? 11.712 5.351 -7.490 1.00 94.44 85 SER A C 1
ATOM 693 O O . SER A 1 85 ? 10.821 5.198 -6.651 1.00 94.44 85 SER A O 1
ATOM 695 N N . PHE A 1 86 ? 12.427 6.474 -7.565 1.00 95.75 86 PHE A N 1
ATOM 696 C CA . PHE A 1 86 ? 12.209 7.621 -6.681 1.00 95.75 86 PHE A CA 1
ATOM 697 C C . PHE A 1 86 ? 10.744 8.088 -6.679 1.00 95.75 86 PHE A C 1
ATOM 699 O O . PHE A 1 86 ? 10.184 8.377 -5.624 1.00 95.75 86 PHE A O 1
ATOM 706 N N . VAL A 1 87 ? 10.099 8.072 -7.851 1.00 96.44 87 VAL A N 1
ATOM 707 C CA . VAL A 1 87 ? 8.679 8.416 -8.013 1.00 96.44 87 VAL A CA 1
ATOM 708 C C . VAL A 1 87 ? 7.783 7.454 -7.231 1.00 96.44 87 VAL A C 1
ATOM 710 O O . VAL A 1 87 ? 6.910 7.907 -6.494 1.00 96.44 87 VAL A O 1
ATOM 713 N N . SER A 1 88 ? 8.018 6.142 -7.341 1.00 95.88 88 SER A N 1
ATOM 714 C CA . SER A 1 88 ? 7.244 5.130 -6.611 1.00 95.88 88 SER A CA 1
ATOM 715 C C . SER A 1 88 ? 7.412 5.255 -5.094 1.00 95.88 88 SER A C 1
ATOM 717 O O . SER A 1 88 ? 6.433 5.202 -4.348 1.00 95.88 88 SER A O 1
ATOM 719 N N . ILE A 1 89 ? 8.641 5.494 -4.624 1.00 96.06 89 ILE A N 1
ATOM 720 C CA . ILE A 1 89 ? 8.936 5.685 -3.197 1.00 96.06 89 ILE A CA 1
ATOM 721 C C . ILE A 1 89 ? 8.219 6.923 -2.653 1.00 96.06 89 ILE A C 1
ATOM 723 O O . ILE A 1 89 ? 7.523 6.821 -1.643 1.00 96.06 89 ILE A O 1
ATOM 727 N N . ILE A 1 90 ? 8.331 8.069 -3.332 1.00 97.81 90 ILE A N 1
ATOM 728 C CA . ILE A 1 90 ? 7.632 9.293 -2.920 1.00 97.81 90 ILE A CA 1
ATOM 729 C C . ILE A 1 90 ? 6.124 9.075 -2.906 1.00 97.81 90 ILE A C 1
ATOM 731 O O . ILE A 1 90 ? 5.472 9.430 -1.927 1.00 97.81 90 ILE A O 1
ATOM 735 N N . GLY A 1 91 ? 5.561 8.476 -3.956 1.00 97.69 91 GLY A N 1
ATOM 736 C CA . GLY A 1 91 ? 4.122 8.239 -4.007 1.00 97.69 91 GLY A CA 1
ATOM 737 C C . GLY A 1 91 ? 3.640 7.327 -2.878 1.00 97.69 91 GLY A C 1
ATOM 738 O O . GLY A 1 91 ? 2.625 7.625 -2.256 1.00 97.69 91 GLY A O 1
ATOM 739 N N . THR A 1 92 ? 4.408 6.290 -2.532 1.00 97.12 92 THR A N 1
ATOM 740 C CA . THR A 1 92 ? 4.092 5.402 -1.401 1.00 97.12 92 THR A CA 1
ATOM 741 C C . THR A 1 92 ? 4.096 6.174 -0.080 1.00 97.12 92 THR A C 1
ATOM 743 O O . THR A 1 92 ? 3.164 6.045 0.712 1.00 97.12 92 THR A O 1
ATOM 746 N N . ILE A 1 93 ? 5.096 7.034 0.146 1.00 98.12 93 ILE A N 1
ATOM 747 C CA . ILE A 1 93 ? 5.169 7.896 1.338 1.00 98.12 93 ILE A CA 1
ATOM 748 C C . ILE A 1 93 ? 3.962 8.841 1.399 1.00 98.12 93 ILE A C 1
ATOM 750 O O . ILE A 1 93 ? 3.327 8.956 2.446 1.00 98.12 93 ILE A O 1
ATOM 754 N N . LEU A 1 94 ? 3.606 9.484 0.283 1.00 98.44 94 LEU A N 1
ATOM 755 C CA . LEU A 1 94 ? 2.443 10.372 0.213 1.00 98.44 94 LEU A CA 1
ATOM 756 C C . LEU A 1 94 ? 1.138 9.625 0.514 1.00 98.44 94 LEU A C 1
ATOM 758 O O . LEU A 1 94 ? 0.305 10.136 1.262 1.00 98.44 94 LEU A O 1
ATOM 762 N N . PHE A 1 95 ? 0.970 8.404 0.001 1.00 98.44 95 PHE A N 1
ATOM 763 C CA . PHE A 1 95 ? -0.195 7.581 0.319 1.00 98.44 95 PHE A CA 1
ATOM 764 C C . PHE A 1 95 ? -0.228 7.153 1.786 1.00 98.44 95 PHE A C 1
ATOM 766 O O . PHE A 1 95 ? -1.285 7.216 2.405 1.00 98.44 95 PHE A O 1
ATOM 773 N N . VAL A 1 96 ? 0.907 6.784 2.382 1.00 98.50 96 VAL A N 1
ATOM 774 C CA . VAL A 1 96 ? 0.989 6.484 3.820 1.00 98.50 96 VAL A CA 1
ATOM 775 C C . VAL A 1 96 ? 0.567 7.691 4.661 1.00 98.50 96 VAL A C 1
ATOM 777 O O . VAL A 1 96 ? -0.228 7.540 5.590 1.00 98.50 96 VAL A O 1
ATOM 780 N N . ILE A 1 97 ? 1.052 8.890 4.323 1.00 98.56 97 ILE A N 1
ATOM 781 C CA . ILE A 1 97 ? 0.676 10.139 5.000 1.00 98.56 97 ILE A CA 1
ATOM 782 C C . ILE A 1 97 ? -0.828 10.399 4.847 1.00 98.56 97 ILE A C 1
ATOM 784 O O . ILE A 1 97 ? -1.506 10.719 5.824 1.00 98.56 97 ILE A O 1
ATOM 788 N N . LEU A 1 98 ? -1.375 10.212 3.645 1.00 98.56 98 LEU A N 1
ATOM 789 C CA . LEU A 1 98 ? -2.806 10.357 3.390 1.00 98.56 98 LEU A CA 1
ATOM 790 C C . LEU A 1 98 ? -3.636 9.391 4.251 1.00 98.56 98 LEU A C 1
ATOM 792 O O . LEU A 1 98 ? -4.588 9.815 4.906 1.00 98.56 98 LEU A O 1
ATOM 796 N N . ILE A 1 99 ? -3.252 8.111 4.308 1.00 98.38 99 ILE A N 1
ATOM 797 C CA . ILE A 1 99 ? -3.910 7.106 5.154 1.00 98.38 99 ILE A CA 1
ATOM 798 C C . ILE A 1 99 ? -3.797 7.473 6.637 1.00 98.38 99 ILE A C 1
ATOM 800 O O . ILE A 1 99 ? -4.767 7.304 7.372 1.00 98.38 99 ILE A O 1
ATOM 804 N N . PHE A 1 100 ? -2.667 8.025 7.090 1.00 98.44 100 PHE A N 1
ATOM 805 C CA . PHE A 1 100 ? -2.521 8.483 8.472 1.00 98.44 100 PHE A CA 1
ATOM 806 C C . PHE A 1 100 ? -3.554 9.554 8.835 1.00 98.44 100 PHE A C 1
ATOM 808 O O . PHE A 1 100 ? -4.210 9.440 9.873 1.00 98.44 100 PHE A O 1
ATOM 815 N N . PHE A 1 101 ? -3.727 10.574 7.990 1.00 98.50 101 PHE A N 1
ATOM 816 C CA . PHE A 1 101 ? -4.709 11.636 8.227 1.00 98.50 101 PHE A CA 1
ATOM 817 C C . PHE A 1 101 ? -6.151 11.131 8.134 1.00 98.50 101 PHE A C 1
ATOM 819 O O . PHE A 1 101 ? -7.006 11.563 8.904 1.00 98.50 101 PHE A O 1
ATOM 826 N N . LEU A 1 102 ? -6.415 10.176 7.241 1.00 98.31 102 LEU A N 1
ATOM 827 C CA . LEU A 1 102 ? -7.748 9.618 7.024 1.00 98.31 102 LEU A CA 1
ATOM 828 C C . LEU A 1 102 ? -8.062 8.392 7.892 1.00 98.31 102 LEU A C 1
ATOM 830 O O . LEU A 1 102 ? -9.158 7.850 7.779 1.00 98.31 102 LEU A O 1
ATOM 834 N N . ARG A 1 103 ? -7.165 7.943 8.780 1.00 98.00 103 ARG A N 1
ATOM 835 C CA . ARG A 1 103 ? -7.319 6.677 9.526 1.00 98.00 103 ARG A CA 1
ATOM 836 C C . ARG A 1 103 ? -8.666 6.530 10.237 1.00 98.00 103 ARG A C 1
ATOM 838 O O . ARG A 1 103 ? -9.234 5.446 10.232 1.00 98.00 103 ARG A O 1
ATOM 845 N N . ASN A 1 104 ? -9.213 7.623 10.772 1.00 97.75 104 ASN A N 1
ATOM 846 C CA . ASN A 1 104 ? -10.525 7.640 11.427 1.00 97.75 104 ASN A CA 1
ATOM 847 C C . ASN A 1 104 ? -11.674 7.297 10.471 1.00 97.75 104 ASN A C 1
ATOM 849 O O . ASN A 1 104 ? -12.633 6.651 10.877 1.00 97.75 104 ASN A O 1
ATOM 853 N N . TYR A 1 105 ? -11.568 7.715 9.211 1.00 98.00 105 TYR A N 1
ATOM 854 C CA . TYR A 1 105 ? -12.531 7.399 8.163 1.00 98.00 105 TYR A CA 1
ATOM 855 C C . TYR A 1 105 ? -12.417 5.933 7.724 1.00 98.00 105 TYR A C 1
ATOM 857 O O . TYR A 1 105 ? -13.422 5.235 7.626 1.00 98.00 105 TYR A O 1
ATOM 865 N N . PHE A 1 106 ? -11.189 5.438 7.535 1.00 97.62 106 PHE A N 1
ATOM 866 C CA . PHE A 1 106 ? -10.932 4.058 7.100 1.00 97.62 106 PHE A CA 1
ATOM 867 C C . PHE A 1 106 ? -11.406 2.995 8.105 1.00 97.62 106 PHE A C 1
ATOM 869 O O . PHE A 1 106 ? -11.690 1.867 7.708 1.00 97.62 106 PHE A O 1
ATOM 876 N N . VAL A 1 107 ? -11.526 3.338 9.392 1.00 97.94 107 VAL A N 1
ATOM 877 C CA . VAL A 1 107 ? -12.019 2.412 10.426 1.00 97.94 107 VAL A CA 1
ATOM 878 C C . VAL A 1 107 ? -13.524 2.495 10.688 1.00 97.94 107 VAL A C 1
ATOM 880 O O . VAL A 1 107 ? -14.021 1.698 11.478 1.00 97.94 107 VAL A O 1
ATOM 883 N N . LEU A 1 108 ? -14.264 3.407 10.039 1.00 97.56 108 LEU A N 1
ATOM 884 C CA . LEU A 1 108 ? -15.716 3.551 10.238 1.00 97.56 108 LEU A CA 1
ATOM 885 C C . LEU A 1 108 ? -16.508 2.242 10.077 1.00 97.56 108 LEU A C 1
ATOM 887 O O . LEU A 1 108 ? -17.385 2.015 10.902 1.00 97.56 108 LEU A O 1
ATOM 891 N N . PRO A 1 109 ? -16.213 1.357 9.102 1.00 96.94 109 PRO A N 1
ATOM 892 C CA . PRO A 1 109 ? -16.950 0.099 8.951 1.00 96.94 109 PRO A CA 1
ATOM 893 C C . PRO A 1 109 ? -16.772 -0.903 10.105 1.00 96.94 109 PRO A C 1
ATOM 895 O O . PRO A 1 109 ? -17.490 -1.895 10.151 1.00 96.94 109 PRO A O 1
ATOM 898 N N . PHE A 1 110 ? -15.797 -0.678 10.993 1.00 96.00 110 PHE A N 1
ATOM 899 C CA . PHE A 1 110 ? -15.428 -1.572 12.099 1.00 96.00 110 PHE A CA 1
ATOM 900 C C . PHE A 1 110 ? -15.822 -1.009 13.475 1.00 96.00 110 PHE A C 1
ATOM 902 O O . PHE A 1 110 ? -15.398 -1.546 14.501 1.00 96.00 110 PHE A O 1
ATOM 909 N N . ARG A 1 111 ? -16.553 0.110 13.497 1.00 90.81 111 ARG A N 1
ATOM 910 C CA . ARG A 1 111 ? -17.144 0.707 14.698 1.00 90.81 111 ARG A CA 1
ATOM 911 C C . ARG A 1 111 ? -18.597 0.272 14.814 1.00 90.81 111 ARG A C 1
ATOM 913 O O . ARG A 1 111 ? -18.999 -0.027 15.957 1.00 90.81 111 ARG A O 1
#

Solvent-accessible surface area (backbone atoms only — not comparable to full-atom values): 5917 Å² total; per-residue (Å²): 128,58,71,43,56,50,33,50,52,46,18,53,50,37,33,52,53,53,53,53,49,44,68,78,50,77,71,84,58,62,64,60,96,84,46,68,52,55,63,35,58,58,6,53,52,26,33,54,50,12,60,74,71,67,32,60,68,44,22,19,40,8,47,14,37,26,46,62,42,43,37,23,59,74,72,62,51,87,51,74,67,42,53,70,26,70,67,21,49,52,42,30,51,53,50,52,52,51,47,63,76,41,27,69,65,76,42,53,93,78,110

Mean predicted aligned error: 3.0 Å

Sequence (111 aa):
MEIENKFFVIFIITVLVIRIFLFLHPVSSPTIKGFRVHHYMYGILGIVVGLFVNSISMYAIGLGLFIDELTYILIRGKIHKDNYSFVSIIGTILFVILIFFLRNYFVLPFR

Secondary structure (DSSP, 8-state):
--HHHHHHHHHHHHHHHHHHHHHHS-PPPPEETTEE--HHHHHHHHHHHHHHTT-HHHHHHHHHHHHHHHHHHHTT--SHHHHTSHHHHHHHHHHHHHHHHHHHHHTGGG-

pLDDT: mean 94.83, std 5.05, range [68.5, 98.62]

Radius of gyration: 14.15 Å; Cα contacts (8 Å, |Δi|>4): 124; chains: 1; bounding box: 34×30×41 Å